Protein AF-A0A7K3Y7Q2-F1 (afdb_monomer)

Nearest PDB structures (foldseek):
  3goc-assembly1_A  TM=8.746E-01  e=2.852E-06  Streptomyces avermitilis MA-4680 = NBRC 14893
  3hd0-assembly1_A  TM=9.243E-01  e=1.799E-04  Thermotoga maritima
  2w36-assembly1_A  TM=9.363E-01  e=2.670E-04  Thermotoga maritima
  4xpu-assembly1_A  TM=9.123E-01  e=2.052E-04  Escherichia coli S88
  6ozg-assembly1_A  TM=9.338E-01  e=3.253E-04  Thermotoga maritima

Mean predicted aligned error: 4.49 Å

pLDDT: mean 93.71, std 8.82, range [56.88, 98.62]

Radius of gyration: 15.83 Å; Cα contacts (8 Å, |Δi|>4): 132; chains: 1; bounding box: 32×31×49 Å

Sequence (86 aa):
TDPGPARGSTSPMLHDGETIGMAVRTKDLTKPVYISVGHRIGLSHAVDLVLSTARGYRLPEPTRQAHLFANVVRRAGGEVTPLDVR

Foldseek 3Di:
DFFDQQFQTWDFDDDPNDGQAIFGQLAGRDGTDTDGDDPPDDRVVRSVVQNVQSDRDRGGPVVVLVVVVVVLCVVVVNDDDPVSSD

Secondary structure (DSSP, 8-state):
----SSTT-EEEEEETTEEEEEEE-SSTTSPPEEE---TT--HHHHHHHHHHH--SSSS-HHHHHHHHHHHHHHHTTT---TTTT-

Solvent-accessible surface area (backbone atoms only — not comparable to full-atom values): 4994 Å² total; per-residue (Å²): 117,77,36,56,60,49,57,76,24,59,24,71,34,70,54,98,88,40,76,66,31,36,24,32,12,43,25,62,82,47,80,59,45,78,44,60,59,70,85,97,50,55,60,68,61,49,50,52,54,46,51,77,40,25,77,84,34,63,56,32,45,71,63,42,50,52,51,52,51,54,51,46,29,63,73,55,74,72,56,74,57,90,76,72,77,114

Structure (mmCIF, N/CA/C/O backbone):
data_AF-A0A7K3Y7Q2-F1
#
_entry.id   AF-A0A7K3Y7Q2-F1
#
loop_
_atom_site.group_PDB
_atom_site.id
_atom_site.type_symbol
_atom_site.label_atom_id
_atom_site.label_alt_id
_atom_site.label_comp_id
_atom_site.label_asym_id
_atom_site.label_entity_id
_atom_site.label_seq_id
_atom_site.pdbx_PDB_ins_code
_atom_site.Cartn_x
_atom_site.Cartn_y
_atom_site.Cartn_z
_atom_site.occupancy
_atom_site.B_iso_or_equiv
_atom_site.auth_seq_id
_atom_site.auth_comp_id
_atom_site.auth_asym_id
_atom_site.auth_atom_id
_atom_site.pdbx_PDB_model_num
ATOM 1 N N . THR A 1 1 ? 1.451 -7.636 13.993 1.00 82.00 1 THR A N 1
ATOM 2 C CA . THR A 1 1 ? 0.248 -7.321 13.197 1.00 82.00 1 THR A CA 1
ATOM 3 C C . THR A 1 1 ? 0.246 -8.173 11.950 1.00 82.00 1 THR A C 1
ATOM 5 O O . THR A 1 1 ? 0.959 -7.878 10.997 1.00 82.00 1 THR A O 1
ATOM 8 N N . ASP A 1 2 ? -0.486 -9.286 11.990 1.00 92.94 2 ASP A N 1
ATOM 9 C CA . ASP A 1 2 ? -0.689 -10.169 10.837 1.00 92.94 2 ASP A CA 1
ATOM 10 C C . ASP A 1 2 ? -2.203 -10.284 10.595 1.00 92.94 2 ASP A C 1
ATOM 12 O O . ASP A 1 2 ? -2.931 -10.611 11.536 1.00 92.94 2 ASP A O 1
ATOM 16 N N . PRO A 1 3 ? -2.715 -9.931 9.402 1.00 97.88 3 PRO A N 1
ATOM 17 C CA . PRO A 1 3 ? -4.132 -10.078 9.088 1.00 97.88 3 PRO A CA 1
ATOM 18 C C . PRO A 1 3 ? -4.521 -11.549 8.891 1.00 97.88 3 PRO A C 1
ATOM 20 O O . PRO A 1 3 ? -3.670 -12.419 8.722 1.00 97.88 3 PRO A O 1
ATOM 23 N N . GLY A 1 4 ? -5.822 -11.831 8.808 1.00 98.38 4 GLY A N 1
ATOM 24 C CA . GLY A 1 4 ? -6.322 -13.144 8.385 1.00 98.38 4 GLY A CA 1
ATOM 25 C C . GLY A 1 4 ? -5.753 -13.628 7.031 1.00 98.38 4 GLY A C 1
ATOM 26 O O . GLY A 1 4 ? -5.181 -12.847 6.257 1.00 98.38 4 GLY A O 1
ATOM 27 N N . PRO A 1 5 ? -5.875 -14.931 6.721 1.00 98.00 5 PRO A N 1
ATOM 28 C CA . PRO A 1 5 ? -5.244 -15.539 5.547 1.00 98.00 5 PRO A CA 1
ATOM 29 C C . PRO A 1 5 ? -5.906 -15.163 4.214 1.00 98.00 5 PRO A C 1
ATOM 31 O O . PRO A 1 5 ? -5.243 -15.235 3.179 1.00 98.00 5 PRO A O 1
ATOM 34 N N . ALA A 1 6 ? -7.182 -14.771 4.235 1.00 98.12 6 ALA A N 1
ATOM 35 C CA . ALA A 1 6 ? -7.973 -14.462 3.047 1.00 98.12 6 ALA A CA 1
ATOM 36 C C . ALA A 1 6 ? -7.731 -13.032 2.546 1.00 98.12 6 ALA A C 1
ATOM 38 O O . ALA A 1 6 ? -7.526 -12.108 3.341 1.00 98.12 6 ALA A O 1
ATOM 39 N N . ARG A 1 7 ? -7.806 -12.827 1.230 1.00 97.50 7 ARG A N 1
ATOM 40 C CA . ARG A 1 7 ? -7.729 -11.519 0.582 1.00 97.50 7 ARG A CA 1
ATOM 41 C C . ARG A 1 7 ? -8.757 -10.565 1.185 1.00 97.50 7 ARG A C 1
ATOM 43 O O . ARG A 1 7 ? -9.912 -10.917 1.386 1.00 97.50 7 ARG A O 1
ATOM 50 N N . GLY A 1 8 ? -8.325 -9.336 1.436 1.00 97.44 8 GLY A N 1
ATOM 51 C CA . GLY A 1 8 ? -9.124 -8.308 2.095 1.00 97.44 8 GLY A CA 1
ATOM 52 C C . GLY A 1 8 ? -9.020 -8.330 3.618 1.00 97.44 8 GLY A C 1
ATOM 53 O O . GLY A 1 8 ? -9.423 -7.358 4.241 1.00 97.44 8 GLY A O 1
ATOM 54 N N . SER A 1 9 ? -8.431 -9.366 4.228 1.00 98.44 9 SER A N 1
ATOM 55 C CA . SER A 1 9 ? -8.172 -9.356 5.671 1.00 98.44 9 SER A CA 1
ATOM 56 C C . SER A 1 9 ? -7.212 -8.227 6.047 1.00 98.44 9 SER A C 1
ATOM 58 O O . SER A 1 9 ? -6.206 -8.002 5.361 1.00 98.44 9 SER A O 1
ATOM 60 N N . THR A 1 10 ? -7.489 -7.560 7.167 1.00 98.44 10 THR A N 1
ATOM 61 C CA . THR A 1 10 ? -6.729 -6.404 7.651 1.00 98.44 10 THR A CA 1
ATOM 62 C C . THR A 1 10 ? -6.329 -6.549 9.125 1.00 98.44 10 THR A C 1
ATOM 64 O O . THR A 1 10 ? -6.939 -7.304 9.880 1.00 98.44 10 THR A O 1
ATOM 67 N N . SER A 1 11 ? -5.254 -5.872 9.531 1.00 98.44 11 SER A N 1
ATOM 68 C CA . SER A 1 11 ? -4.807 -5.763 10.926 1.00 98.44 11 SER A CA 1
ATOM 69 C C . SER A 1 11 ? -4.180 -4.377 11.144 1.00 98.44 11 SER A C 1
ATOM 71 O O . SER A 1 11 ? -3.263 -4.022 10.393 1.00 98.44 11 SER A O 1
ATOM 73 N N . PRO A 1 12 ? -4.656 -3.576 12.119 1.00 98.12 12 PRO A N 1
ATOM 74 C CA . PRO A 1 12 ? -4.179 -2.210 12.324 1.00 98.12 12 PRO A CA 1
ATOM 75 C C . PRO A 1 12 ? -2.728 -2.209 12.798 1.00 98.12 12 PRO A C 1
ATOM 77 O O . PRO A 1 12 ? -2.365 -2.980 13.680 1.00 98.12 12 PRO A O 1
ATOM 80 N N . MET A 1 13 ? -1.897 -1.340 12.227 1.00 97.81 13 MET A N 1
ATOM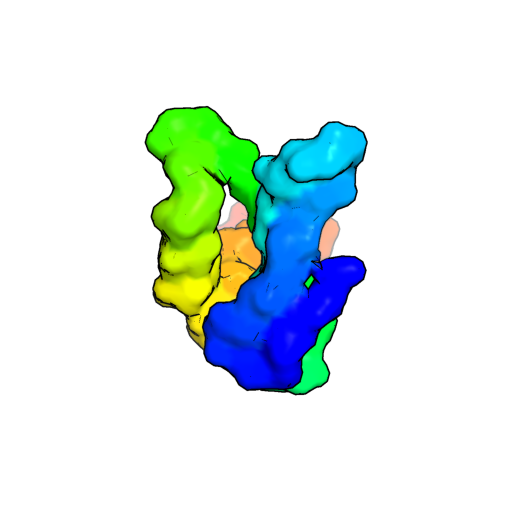 81 C CA . MET A 1 13 ? -0.530 -1.107 12.692 1.00 97.81 13 MET A CA 1
ATOM 82 C C . MET A 1 13 ? -0.532 0.005 13.733 1.00 97.81 13 MET A C 1
ATOM 84 O O . MET A 1 13 ? -0.954 1.116 13.421 1.00 97.81 13 MET A O 1
ATOM 88 N N . LEU A 1 14 ? -0.053 -0.294 14.942 1.00 97.31 14 LEU A N 1
ATOM 89 C CA . LEU A 1 14 ? -0.040 0.643 16.062 1.00 97.31 14 LEU A CA 1
ATOM 90 C C . LEU A 1 14 ? 1.373 1.157 16.351 1.00 97.31 14 LEU A C 1
ATOM 92 O O . LEU A 1 14 ? 2.328 0.378 16.338 1.00 97.31 14 LEU A O 1
ATOM 96 N N . HIS A 1 15 ? 1.476 2.442 16.669 1.00 96.31 15 HIS A N 1
ATOM 97 C CA . HIS A 1 15 ? 2.652 3.076 17.257 1.00 96.31 15 HIS A CA 1
ATOM 98 C C . HIS A 1 15 ? 2.167 4.024 18.354 1.00 96.31 15 HIS A C 1
ATOM 100 O O . HIS A 1 15 ? 1.280 4.831 18.103 1.00 96.31 15 HIS A O 1
ATOM 106 N N . ASP A 1 16 ? 2.657 3.849 19.582 1.00 96.44 16 ASP A N 1
ATOM 107 C CA . ASP A 1 16 ? 2.252 4.632 20.762 1.00 96.44 16 ASP A CA 1
ATOM 108 C C . ASP A 1 16 ? 0.729 4.719 20.991 1.00 96.44 16 ASP A C 1
ATOM 110 O O . ASP A 1 16 ? 0.189 5.714 21.461 1.00 96.44 16 ASP A O 1
ATOM 114 N N . GLY A 1 17 ? 0.014 3.639 20.657 1.00 95.44 17 GLY A N 1
ATOM 115 C CA . GLY A 1 17 ? -1.445 3.555 20.774 1.00 95.44 17 GLY A CA 1
ATOM 116 C C . GLY A 1 17 ? -2.217 4.166 19.600 1.00 95.44 17 GLY A C 1
ATOM 117 O O . GLY A 1 17 ? -3.428 3.965 19.508 1.00 95.44 17 GLY A O 1
ATOM 118 N N . GLU A 1 18 ? -1.543 4.833 18.664 1.00 96.50 18 GLU A N 1
ATOM 119 C CA . GLU A 1 18 ? -2.143 5.394 17.456 1.00 96.50 18 GLU A CA 1
ATOM 120 C C . GLU A 1 18 ? -2.060 4.414 16.276 1.00 96.50 18 GLU A C 1
ATOM 122 O O . GLU A 1 18 ? -1.059 3.724 16.077 1.00 96.50 18 GLU A O 1
ATOM 127 N N . THR A 1 19 ? -3.112 4.361 15.453 1.00 97.50 19 THR A N 1
ATOM 128 C CA . THR A 1 19 ? -3.087 3.594 14.200 1.00 97.50 19 THR A CA 1
ATOM 129 C C . THR A 1 19 ? -2.345 4.365 13.112 1.00 97.50 19 THR A C 1
ATOM 131 O O . THR A 1 19 ? -2.893 5.282 12.509 1.00 97.50 19 THR A O 1
ATOM 134 N N . ILE A 1 20 ? -1.124 3.932 12.798 1.00 97.00 20 ILE A N 1
ATOM 135 C CA . ILE A 1 20 ? -0.266 4.539 11.765 1.00 97.00 20 ILE A CA 1
ATOM 136 C C . ILE A 1 20 ? -0.455 3.924 10.369 1.00 97.00 20 ILE A C 1
ATOM 138 O O . ILE A 1 20 ? 0.094 4.405 9.375 1.00 97.00 20 ILE A O 1
ATOM 142 N N . GLY A 1 21 ? -1.220 2.835 10.271 1.00 98.12 21 GLY A N 1
ATOM 143 C CA . GLY A 1 21 ? -1.507 2.17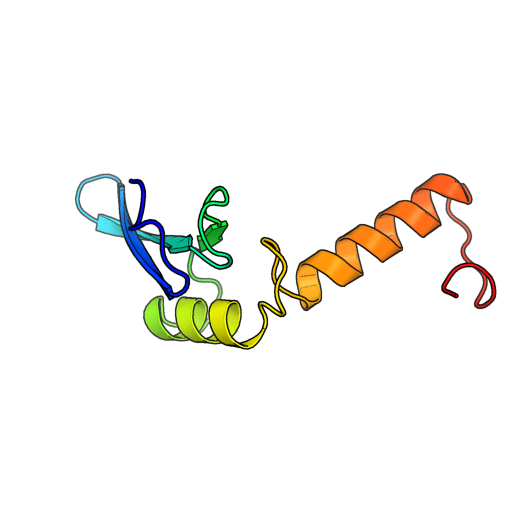9 9.003 1.00 98.12 21 GLY A CA 1
ATOM 144 C C . GLY A 1 21 ? -2.209 0.834 9.154 1.00 98.12 21 GLY A C 1
ATOM 145 O O . GLY A 1 21 ? -2.731 0.495 10.214 1.00 98.12 21 GLY A O 1
ATOM 146 N N . MET A 1 22 ? -2.214 0.050 8.080 1.00 98.62 22 MET A N 1
ATOM 147 C CA . MET A 1 22 ? -2.896 -1.237 7.993 1.00 98.62 22 MET A CA 1
ATOM 148 C C . MET A 1 22 ? -2.001 -2.296 7.341 1.00 98.62 22 MET A C 1
ATOM 150 O O . MET A 1 22 ? -1.474 -2.088 6.248 1.00 98.62 22 MET A O 1
ATOM 154 N N . ALA A 1 23 ? -1.864 -3.459 7.975 1.00 98.56 23 ALA A N 1
ATOM 155 C CA . ALA A 1 23 ? -1.377 -4.663 7.310 1.00 98.56 23 ALA A CA 1
ATOM 156 C C . ALA A 1 23 ? -2.550 -5.311 6.561 1.00 98.56 23 ALA A C 1
ATOM 158 O O . ALA A 1 23 ? -3.580 -5.601 7.166 1.00 98.56 23 ALA A O 1
ATOM 159 N N . VAL A 1 24 ? -2.410 -5.530 5.253 1.00 98.50 24 VAL A N 1
ATOM 160 C CA . VAL A 1 24 ? -3.501 -5.970 4.371 1.00 98.50 24 VAL A CA 1
ATOM 161 C C . VAL A 1 24 ? -3.096 -7.195 3.563 1.00 98.50 24 VAL A C 1
ATOM 163 O O . VAL A 1 24 ? -2.045 -7.226 2.917 1.00 98.50 24 VAL A O 1
ATOM 166 N N . ARG A 1 25 ? -3.957 -8.213 3.557 1.00 98.38 25 ARG A N 1
ATOM 167 C CA . ARG A 1 25 ? -3.814 -9.398 2.709 1.00 98.38 25 ARG A CA 1
ATOM 168 C C . ARG A 1 25 ? -4.349 -9.086 1.308 1.00 98.38 25 ARG A C 1
ATOM 170 O O . ARG A 1 25 ? -5.552 -9.092 1.076 1.00 98.38 25 ARG A O 1
ATOM 177 N N . THR A 1 26 ? -3.472 -8.810 0.349 1.00 98.06 26 THR A N 1
ATOM 178 C CA . THR A 1 26 ? -3.856 -8.537 -1.056 1.00 98.06 26 THR A CA 1
ATOM 179 C C . THR A 1 26 ? -4.029 -9.803 -1.894 1.00 98.06 26 THR A C 1
ATOM 181 O O . THR A 1 26 ? -4.737 -9.781 -2.902 1.00 98.06 26 THR A O 1
ATOM 184 N N . LYS A 1 27 ? -3.414 -10.910 -1.462 1.00 98.00 27 LYS A N 1
ATOM 185 C CA . LYS A 1 27 ? -3.525 -12.244 -2.058 1.00 98.00 27 LYS A CA 1
ATOM 186 C C . LYS A 1 27 ? -3.523 -13.310 -0.963 1.00 98.00 27 LYS A C 1
ATOM 188 O O . LYS A 1 27 ? -2.698 -13.236 -0.047 1.00 98.00 27 LYS A O 1
ATOM 193 N N . ASP A 1 28 ? -4.413 -14.288 -1.100 1.00 97.88 28 ASP A N 1
ATOM 194 C CA . ASP A 1 28 ? -4.577 -15.396 -0.157 1.00 97.88 28 ASP A CA 1
ATOM 195 C C . ASP A 1 28 ? -3.244 -16.057 0.181 1.00 97.88 28 ASP A C 1
ATOM 197 O O . ASP A 1 28 ? -2.418 -16.292 -0.704 1.00 97.88 28 ASP A O 1
ATOM 201 N N . LEU A 1 29 ? -3.043 -16.348 1.469 1.00 96.81 29 LEU A N 1
ATOM 202 C CA . LEU A 1 29 ? -1.914 -17.144 1.970 1.00 96.81 29 LEU A CA 1
ATOM 203 C C . LEU A 1 29 ? -0.516 -16.599 1.602 1.00 96.81 29 LEU A C 1
ATOM 205 O O . LEU A 1 29 ? 0.483 -17.304 1.713 1.00 96.81 29 LEU A O 1
ATOM 209 N N . THR A 1 30 ? -0.409 -15.331 1.196 1.00 96.88 30 THR A N 1
ATOM 210 C CA . THR A 1 30 ? 0.874 -14.654 0.940 1.00 96.88 30 THR A CA 1
ATOM 211 C C . THR A 1 30 ? 1.136 -13.571 1.969 1.00 96.88 30 THR A C 1
ATOM 213 O O . THR A 1 30 ? 0.188 -13.042 2.534 1.00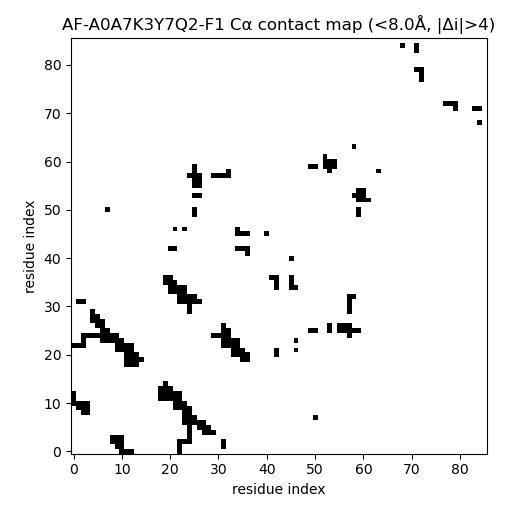 96.88 30 THR A O 1
ATOM 216 N N . LYS A 1 31 ? 2.401 -13.194 2.204 1.00 97.62 31 LYS A N 1
ATOM 217 C CA . LYS A 1 31 ? 2.760 -12.104 3.134 1.00 97.62 31 LYS A CA 1
ATOM 218 C C . LYS A 1 31 ? 1.912 -10.843 2.882 1.00 97.62 31 LYS A C 1
ATOM 220 O O . LYS A 1 31 ? 1.738 -10.481 1.716 1.00 97.62 31 LYS A O 1
ATOM 225 N N . PRO A 1 32 ? 1.450 -10.133 3.925 1.00 98.06 32 PRO A N 1
ATOM 226 C CA . PRO A 1 32 ? 0.642 -8.935 3.737 1.00 98.06 32 PRO A CA 1
ATOM 227 C C . PRO A 1 32 ? 1.463 -7.809 3.097 1.00 98.06 32 PRO A C 1
ATOM 229 O O . PRO A 1 32 ? 2.699 -7.855 3.068 1.00 98.06 32 PRO A O 1
ATOM 232 N N . VAL A 1 33 ? 0.777 -6.796 2.580 1.00 98.12 33 VAL A N 1
ATOM 233 C CA . VAL A 1 33 ? 1.359 -5.478 2.296 1.00 98.12 33 VAL A CA 1
ATOM 234 C C . VAL A 1 33 ? 1.034 -4.536 3.449 1.00 98.12 33 VAL A C 1
ATOM 236 O O . VAL A 1 33 ? 0.032 -4.721 4.134 1.00 98.12 33 VAL A O 1
ATOM 239 N N . TYR A 1 34 ? 1.876 -3.534 3.665 1.00 98.25 34 TYR A N 1
ATOM 240 C CA . TYR A 1 34 ? 1.685 -2.539 4.715 1.00 98.25 34 TYR A CA 1
ATOM 241 C C . TYR A 1 34 ? 1.329 -1.212 4.063 1.00 98.25 34 TYR A C 1
ATOM 243 O O . TYR A 1 34 ? 2.037 -0.755 3.166 1.00 98.25 34 TYR A O 1
ATOM 251 N N . ILE A 1 35 ? 0.205 -0.641 4.474 1.00 98.31 35 ILE A N 1
ATOM 252 C CA . ILE A 1 35 ? -0.377 0.558 3.880 1.00 98.31 35 ILE A CA 1
ATOM 253 C C . ILE A 1 35 ? -0.386 1.642 4.945 1.00 98.31 35 ILE A C 1
ATOM 255 O O . ILE A 1 35 ? -0.969 1.457 6.011 1.00 98.31 35 ILE A O 1
ATOM 259 N N . SER A 1 36 ? 0.236 2.772 4.644 1.00 97.81 36 SER A N 1
ATOM 260 C CA . SER A 1 36 ? 0.094 4.016 5.392 1.00 97.81 36 SER A CA 1
ATOM 261 C C . SER A 1 36 ? -0.639 5.043 4.534 1.00 97.81 36 SER A C 1
ATOM 263 O O . SER A 1 36 ? -0.757 4.897 3.313 1.00 97.81 36 SER A O 1
ATOM 265 N N . VAL A 1 37 ? -1.159 6.085 5.177 1.00 97.88 37 VAL A N 1
ATOM 266 C CA . VAL A 1 37 ? -1.735 7.224 4.460 1.00 97.88 37 VAL A CA 1
ATOM 267 C C . VAL A 1 37 ? -0.641 8.054 3.791 1.00 97.88 37 VAL A C 1
ATOM 269 O O . VAL A 1 37 ? 0.458 8.212 4.321 1.00 97.88 37 VAL A O 1
ATOM 272 N N . GLY A 1 38 ? -0.963 8.585 2.613 1.00 95.69 38 GLY A N 1
ATOM 273 C CA . GLY A 1 38 ? -0.214 9.666 1.977 1.00 95.69 38 GLY A CA 1
ATOM 274 C C . GLY A 1 38 ? -0.883 11.019 2.234 1.00 95.69 38 GLY A C 1
ATOM 275 O O . GLY A 1 38 ? -1.564 11.222 3.235 1.00 95.69 38 GLY A O 1
ATOM 276 N N . HIS A 1 39 ? -0.742 11.950 1.293 1.00 97.38 39 HIS A N 1
ATOM 277 C CA . HIS A 1 39 ? -1.384 13.263 1.374 1.00 97.38 39 HIS A CA 1
ATOM 278 C C . HIS A 1 39 ? -2.850 13.213 0.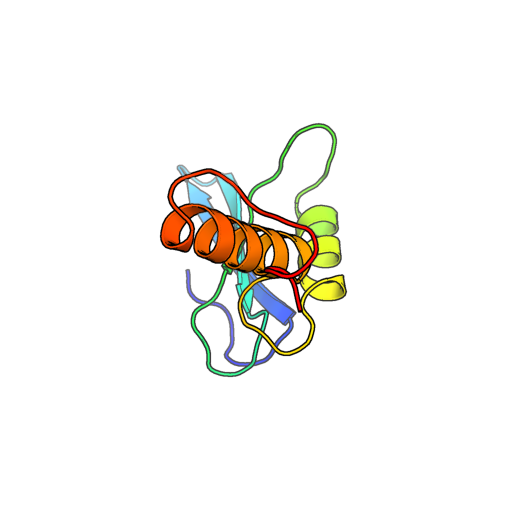898 1.00 97.38 39 HIS A C 1
ATOM 280 O O . HIS A 1 39 ? -3.140 12.653 -0.159 1.00 97.38 39 HIS A O 1
ATOM 286 N N . ARG A 1 40 ? -3.765 13.847 1.650 1.00 97.12 40 ARG A N 1
ATOM 287 C CA . ARG A 1 40 ? -5.200 14.022 1.311 1.00 97.12 40 ARG A CA 1
ATOM 288 C C . ARG A 1 40 ? -5.995 12.723 1.104 1.00 97.12 40 ARG A C 1
ATOM 290 O O . ARG A 1 40 ? -6.969 12.715 0.356 1.00 97.12 40 ARG A O 1
ATOM 297 N N . ILE A 1 41 ? -5.619 11.640 1.782 1.00 98.06 41 ILE A N 1
ATOM 298 C CA . ILE A 1 41 ? -6.353 10.370 1.750 1.00 98.06 41 ILE A CA 1
ATOM 299 C C . ILE A 1 41 ? -6.484 9.791 3.160 1.00 98.06 41 ILE A C 1
ATOM 301 O O . ILE A 1 41 ? -5.538 9.824 3.942 1.00 98.06 41 ILE A O 1
ATOM 305 N N . GLY A 1 42 ? -7.666 9.270 3.487 1.00 98.12 42 GLY A N 1
ATOM 306 C CA . GLY A 1 42 ? -7.895 8.526 4.727 1.00 98.12 42 GLY A CA 1
ATOM 307 C C . GLY A 1 42 ? -7.409 7.080 4.619 1.00 98.12 42 GLY A C 1
ATOM 308 O O . GLY A 1 42 ? -7.345 6.521 3.523 1.00 98.12 42 GLY A O 1
ATOM 309 N N . LEU A 1 43 ? -7.099 6.451 5.756 1.00 98.31 43 LEU A N 1
ATOM 310 C CA . LEU A 1 43 ? -6.542 5.093 5.780 1.00 98.31 43 LEU A CA 1
ATOM 311 C C . LEU A 1 43 ? -7.477 4.054 5.141 1.00 98.31 43 LEU A C 1
ATOM 313 O O . LEU A 1 43 ? -7.007 3.222 4.371 1.00 98.31 43 LEU A O 1
ATOM 317 N N . SER A 1 44 ? -8.786 4.123 5.403 1.00 97.94 44 SER A N 1
ATOM 318 C CA . SER A 1 44 ? -9.774 3.219 4.794 1.00 97.94 44 SER A CA 1
ATOM 319 C C . SER A 1 44 ? -9.764 3.311 3.265 1.00 97.94 44 SER A C 1
ATOM 321 O O . SER A 1 44 ? -9.564 2.307 2.590 1.00 97.94 44 SER A O 1
ATOM 323 N N . HIS A 1 45 ? -9.845 4.526 2.717 1.00 98.38 45 HIS A N 1
ATOM 324 C CA . HIS A 1 45 ? -9.794 4.749 1.271 1.00 98.38 45 HIS A CA 1
ATOM 325 C C . HIS A 1 45 ? -8.464 4.305 0.646 1.00 98.38 45 HIS A C 1
ATOM 327 O O . HIS A 1 45 ? -8.449 3.796 -0.474 1.00 98.38 45 HIS A O 1
ATOM 333 N N . ALA A 1 46 ? -7.341 4.463 1.354 1.00 98.44 46 ALA A N 1
ATOM 334 C CA . ALA A 1 46 ? -6.051 3.957 0.890 1.00 98.44 46 ALA A CA 1
ATOM 335 C C . ALA A 1 46 ? -6.039 2.419 0.801 1.00 98.44 46 ALA A C 1
ATOM 337 O O . ALA A 1 46 ? -5.543 1.863 -0.181 1.00 98.44 46 ALA A O 1
ATOM 338 N N . VAL A 1 47 ? -6.623 1.728 1.789 1.00 98.38 47 VAL A N 1
ATOM 339 C CA . VAL A 1 47 ? -6.792 0.265 1.778 1.00 98.38 47 VAL A CA 1
ATOM 340 C C . VAL A 1 47 ? -7.673 -0.179 0.607 1.00 98.38 47 VAL A C 1
ATOM 342 O O . VAL A 1 47 ? -7.279 -1.083 -0.136 1.00 98.38 47 VAL A O 1
ATOM 345 N N . ASP A 1 48 ? -8.811 0.481 0.391 1.00 98.25 48 ASP A N 1
ATOM 346 C CA . ASP A 1 48 ? -9.738 0.166 -0.706 1.00 98.25 48 ASP A CA 1
ATOM 347 C C . ASP A 1 48 ? -9.079 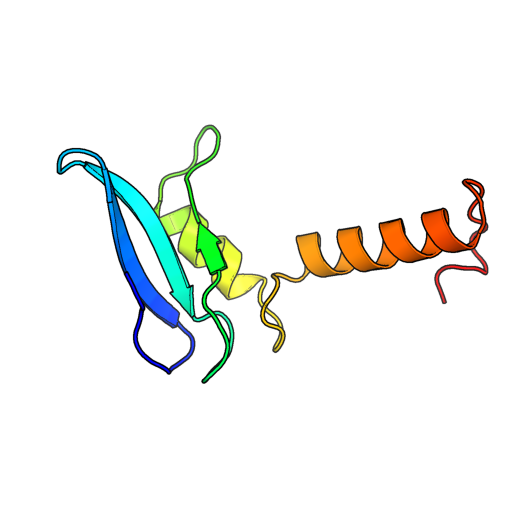0.346 -2.081 1.00 98.25 48 ASP A C 1
ATOM 349 O O . ASP A 1 48 ? -9.184 -0.515 -2.965 1.00 98.25 48 ASP A O 1
ATOM 353 N N . LEU A 1 49 ? -8.323 1.434 -2.258 1.00 98.12 49 LEU A N 1
ATOM 354 C CA . LEU A 1 49 ? -7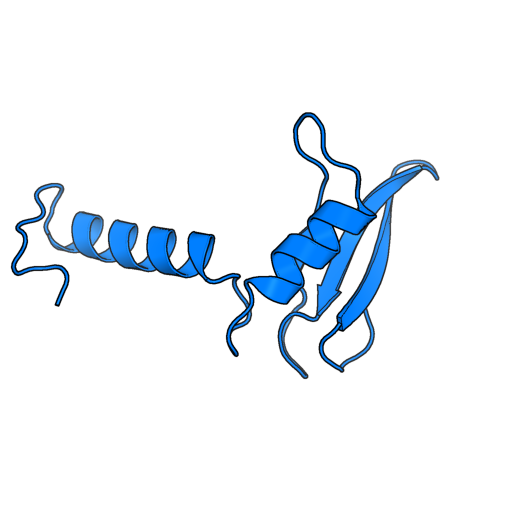.572 1.696 -3.484 1.00 98.12 49 LEU A CA 1
ATOM 355 C C . LEU A 1 49 ? -6.517 0.609 -3.747 1.00 98.12 49 LEU A C 1
ATOM 357 O O . LEU A 1 49 ? -6.387 0.109 -4.867 1.00 98.12 49 LEU A O 1
ATOM 361 N N . VAL A 1 50 ? -5.784 0.190 -2.717 1.00 98.19 50 VAL A N 1
ATOM 362 C CA . VAL A 1 50 ? -4.798 -0.891 -2.839 1.00 98.19 50 VAL A CA 1
ATOM 363 C C . VAL A 1 50 ? -5.461 -2.227 -3.179 1.00 98.19 50 VAL A C 1
ATOM 365 O O . VAL A 1 50 ? -4.988 -2.937 -4.068 1.00 98.19 50 VAL A O 1
ATOM 368 N N . LEU A 1 51 ? -6.570 -2.577 -2.523 1.00 97.88 51 LEU A N 1
ATOM 369 C CA . LEU A 1 51 ? -7.284 -3.823 -2.804 1.00 97.88 51 LEU A CA 1
ATOM 370 C C . LEU A 1 51 ? -7.878 -3.832 -4.219 1.00 97.88 51 LEU A C 1
ATOM 372 O O . LEU A 1 51 ? -7.753 -4.842 -4.916 1.00 97.88 51 LEU A O 1
ATOM 376 N N . SER A 1 52 ? -8.466 -2.724 -4.677 1.00 97.94 52 SER A N 1
ATOM 377 C CA . SER A 1 52 ? -9.045 -2.607 -6.029 1.00 97.94 52 SER A CA 1
ATOM 378 C C . SER A 1 52 ? -8.003 -2.699 -7.153 1.00 97.94 52 SER A C 1
ATOM 380 O O . SER A 1 52 ? -8.310 -3.141 -8.264 1.00 97.94 52 SER A O 1
ATOM 382 N N . THR A 1 53 ? -6.751 -2.341 -6.861 1.00 97.81 53 THR A N 1
ATOM 383 C CA . THR A 1 53 ? -5.631 -2.417 -7.808 1.00 97.81 53 THR A CA 1
ATOM 384 C C . THR A 1 53 ? -4.805 -3.701 -7.679 1.00 97.81 53 THR A C 1
ATOM 386 O O . THR A 1 53 ? -3.961 -3.971 -8.532 1.00 97.81 53 THR A O 1
ATOM 389 N N . ALA A 1 54 ? -5.050 -4.546 -6.673 1.00 94.50 54 ALA A N 1
ATOM 390 C CA . ALA A 1 54 ? -4.402 -5.850 -6.530 1.00 94.50 54 ALA A CA 1
ATOM 391 C C . ALA A 1 54 ? -5.061 -6.910 -7.438 1.00 94.50 54 ALA A C 1
ATOM 393 O O . ALA A 1 54 ? -6.132 -7.440 -7.134 1.00 94.50 54 ALA A O 1
ATOM 394 N N . ARG A 1 55 ? -4.404 -7.244 -8.557 1.00 91.75 55 ARG A N 1
ATOM 395 C CA . ARG A 1 55 ? -4.911 -8.136 -9.622 1.00 91.75 55 ARG A CA 1
ATOM 396 C C . ARG A 1 55 ? -4.316 -9.554 -9.549 1.00 91.75 55 ARG A C 1
ATOM 398 O O . ARG A 1 55 ? -3.624 -9.990 -10.458 1.00 91.75 55 ARG A O 1
ATOM 405 N N . GLY A 1 56 ? -4.526 -10.270 -8.441 1.00 91.38 56 GLY A N 1
ATOM 406 C CA . GLY A 1 56 ? -4.049 -11.662 -8.272 1.00 91.38 56 GLY A CA 1
ATOM 407 C C . GLY A 1 56 ? -2.562 -11.819 -7.900 1.00 91.38 56 GLY A C 1
ATOM 408 O O . GLY A 1 56 ? -2.067 -12.941 -7.723 1.00 91.38 56 GLY A O 1
ATOM 409 N N . TYR A 1 57 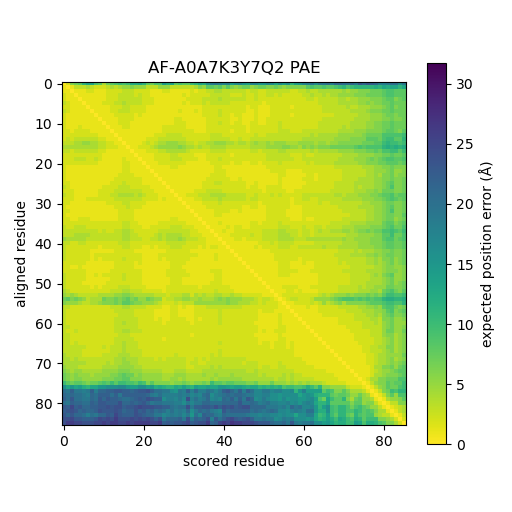? -1.857 -10.702 -7.713 1.00 96.25 57 TYR A N 1
ATOM 410 C CA . TYR A 1 57 ? -0.499 -10.626 -7.171 1.00 96.25 57 TYR A CA 1
ATOM 411 C C . TYR A 1 57 ? -0.500 -10.020 -5.764 1.00 96.25 57 TYR A C 1
ATOM 413 O O . TYR A 1 57 ? -1.448 -9.351 -5.360 1.00 96.25 57 TYR A O 1
ATOM 421 N N . ARG A 1 58 ? 0.594 -10.235 -5.021 1.00 96.81 58 ARG A N 1
ATOM 422 C CA . ARG A 1 58 ? 0.796 -9.601 -3.709 1.00 96.81 58 ARG A CA 1
ATOM 423 C C . ARG A 1 58 ? 0.960 -8.081 -3.831 1.00 96.81 58 ARG A C 1
ATOM 425 O O . ARG A 1 58 ? 0.403 -7.343 -3.026 1.00 96.81 58 ARG A O 1
ATOM 432 N N . LEU A 1 59 ? 1.751 -7.612 -4.796 1.00 97.88 59 LEU A N 1
ATOM 433 C CA . LEU A 1 59 ? 1.933 -6.178 -5.028 1.00 97.88 59 LEU A CA 1
ATOM 434 C C . LEU A 1 59 ? 0.770 -5.625 -5.869 1.00 97.88 59 LEU A C 1
ATOM 436 O O . LEU A 1 59 ? 0.383 -6.287 -6.836 1.00 97.88 59 LEU A O 1
ATOM 440 N N . PRO A 1 60 ? 0.237 -4.436 -5.533 1.00 97.69 60 PRO A N 1
ATOM 441 C CA . PRO A 1 60 ? -0.742 -3.737 -6.362 1.00 97.69 60 PRO A CA 1
ATOM 442 C C . PRO A 1 60 ? -0.210 -3.489 -7.767 1.00 97.69 60 PRO A C 1
ATOM 444 O O . PRO A 1 60 ? 0.987 -3.269 -7.952 1.00 97.69 60 PRO A O 1
ATOM 447 N N . GLU A 1 61 ? -1.100 -3.491 -8.756 1.00 97.94 61 GLU A N 1
ATOM 448 C CA . GLU A 1 61 ? -0.706 -3.401 -10.161 1.00 97.94 61 GLU A CA 1
ATOM 449 C C . GLU A 1 61 ? 0.192 -2.190 -10.480 1.00 97.94 61 GLU A C 1
ATOM 451 O O . GLU A 1 61 ? 1.213 -2.399 -11.137 1.00 97.94 61 GLU A O 1
ATOM 456 N N . PRO A 1 62 ? -0.061 -0.966 -9.963 1.00 97.44 62 PRO A N 1
ATOM 457 C CA . PRO A 1 62 ? 0.798 0.183 -10.254 1.00 97.44 62 PRO A CA 1
ATOM 458 C C . PRO A 1 62 ? 2.250 -0.010 -9.797 1.00 97.44 62 PRO A C 1
ATOM 460 O O . PRO A 1 62 ? 3.184 0.219 -10.563 1.00 97.44 62 PRO A O 1
ATOM 463 N N . THR A 1 63 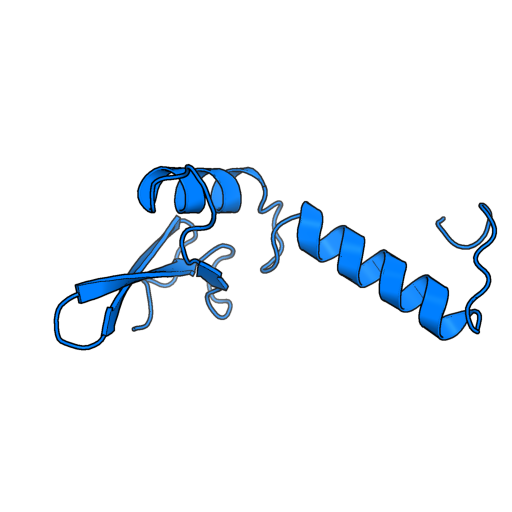? 2.463 -0.481 -8.564 1.00 97.19 63 THR A N 1
ATOM 464 C CA . THR A 1 63 ? 3.818 -0.692 -8.028 1.00 97.19 63 THR A CA 1
ATOM 465 C C . THR A 1 63 ? 4.475 -1.931 -8.620 1.00 97.19 63 THR A C 1
ATOM 467 O O . THR A 1 63 ? 5.691 -1.945 -8.813 1.00 97.19 63 THR A O 1
ATOM 470 N N . ARG A 1 64 ? 3.687 -2.955 -8.973 1.00 97.06 64 ARG A N 1
ATOM 471 C CA . ARG A 1 64 ? 4.172 -4.133 -9.698 1.00 97.06 64 ARG A CA 1
ATOM 472 C C . ARG A 1 64 ? 4.710 -3.749 -11.078 1.00 97.06 64 ARG A C 1
ATOM 474 O O . ARG A 1 64 ? 5.818 -4.156 -11.409 1.00 97.06 64 ARG A O 1
ATOM 481 N N . GLN A 1 65 ? 3.972 -2.947 -11.846 1.00 97.00 65 GLN A N 1
ATOM 482 C CA . GLN A 1 65 ? 4.401 -2.476 -13.168 1.00 97.00 65 GLN A CA 1
ATOM 483 C C . GLN A 1 65 ? 5.621 -1.559 -13.081 1.00 97.00 65 GLN A C 1
ATOM 485 O O . GLN A 1 65 ? 6.593 -1.772 -13.803 1.00 97.00 65 GLN A O 1
ATOM 490 N N . ALA A 1 66 ? 5.633 -0.618 -12.131 1.00 96.44 66 ALA A N 1
ATOM 491 C CA . ALA A 1 66 ? 6.807 0.218 -11.880 1.00 96.44 66 ALA A CA 1
ATOM 492 C C . ALA A 1 66 ? 8.054 -0.626 -11.553 1.00 96.44 66 ALA A C 1
ATOM 494 O O . ALA A 1 66 ? 9.134 -0.366 -12.081 1.00 96.44 66 ALA A O 1
ATOM 495 N N . HIS A 1 67 ? 7.910 -1.676 -10.734 1.00 95.88 67 HIS A N 1
ATOM 496 C CA . HIS A 1 67 ? 9.005 -2.592 -10.411 1.00 95.88 67 HIS A CA 1
ATOM 497 C C . HIS A 1 67 ? 9.498 -3.386 -11.630 1.00 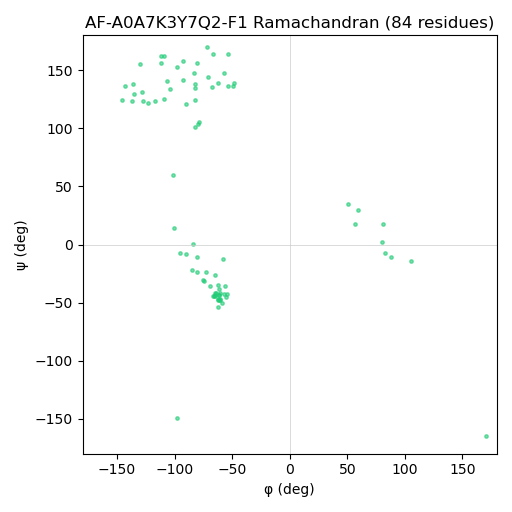95.88 67 HIS A C 1
ATOM 499 O O . HIS A 1 67 ? 10.706 -3.531 -11.821 1.00 95.88 67 HIS A O 1
ATOM 505 N N . LEU A 1 68 ? 8.583 -3.906 -12.455 1.00 95.06 68 LEU A N 1
ATOM 506 C CA . LEU A 1 68 ? 8.944 -4.613 -13.686 1.00 95.06 68 LEU A CA 1
ATOM 507 C C . LEU A 1 68 ? 9.707 -3.695 -14.639 1.00 95.06 68 LEU A C 1
ATOM 509 O O . LEU A 1 68 ? 10.788 -4.065 -15.089 1.00 95.06 68 LEU A O 1
ATOM 513 N N . PHE A 1 69 ? 9.204 -2.482 -14.862 1.00 94.56 69 PHE A N 1
ATOM 514 C CA . PHE A 1 69 ? 9.859 -1.500 -15.716 1.00 94.56 69 PHE A CA 1
ATOM 515 C C . PHE A 1 69 ? 11.249 -1.119 -15.194 1.00 94.56 69 PHE A C 1
ATOM 517 O O . PHE A 1 69 ? 12.224 -1.199 -15.935 1.00 94.56 69 PHE A O 1
ATOM 524 N N . ALA A 1 70 ? 11.381 -0.809 -13.899 1.00 93.81 70 ALA A N 1
ATOM 525 C CA . ALA A 1 70 ? 12.678 -0.507 -13.292 1.00 93.81 70 ALA A CA 1
ATOM 526 C C . ALA A 1 70 ? 13.696 -1.650 -13.480 1.00 93.81 70 ALA A C 1
ATOM 528 O O . ALA A 1 70 ? 14.882 -1.402 -13.695 1.00 93.81 70 ALA A O 1
ATOM 529 N N . ASN A 1 71 ? 13.244 -2.909 -13.447 1.00 94.12 71 ASN A N 1
ATOM 530 C CA . ASN A 1 71 ? 14.102 -4.057 -13.733 1.00 94.12 71 ASN A CA 1
ATOM 531 C C . ASN A 1 71 ? 14.522 -4.150 -15.203 1.00 94.12 71 ASN A C 1
ATOM 533 O O . ASN A 1 71 ? 15.650 -4.573 -15.455 1.00 94.12 71 ASN A O 1
ATOM 537 N N . VAL A 1 72 ? 13.656 -3.777 -16.150 1.00 92.75 72 VAL A N 1
ATOM 538 C CA . VAL A 1 72 ? 14.015 -3.695 -17.576 1.00 92.75 72 VAL A CA 1
ATOM 539 C C . VAL A 1 72 ? 15.114 -2.651 -17.766 1.00 92.75 72 VAL A C 1
ATOM 541 O O . VAL A 1 72 ? 16.193 -3.000 -18.239 1.00 92.75 72 VAL A O 1
ATOM 544 N N . VAL A 1 73 ? 14.907 -1.420 -17.280 1.00 92.62 73 VAL A N 1
ATOM 545 C CA . VAL A 1 73 ? 15.901 -0.329 -17.376 1.00 92.62 73 VAL A CA 1
ATOM 546 C C . VAL A 1 73 ? 17.244 -0.733 -16.771 1.00 92.62 73 VAL A C 1
ATOM 548 O O . VAL A 1 73 ? 18.298 -0.537 -17.375 1.00 92.62 73 VAL A O 1
ATOM 551 N N . ARG A 1 74 ? 17.215 -1.350 -15.583 1.00 91.19 74 ARG A N 1
ATOM 552 C CA . ARG A 1 74 ? 18.426 -1.809 -14.893 1.00 91.19 74 ARG A CA 1
ATOM 553 C C . ARG A 1 74 ? 19.190 -2.861 -15.699 1.00 91.19 74 ARG A C 1
ATOM 555 O O . ARG A 1 74 ? 20.415 -2.867 -15.665 1.00 91.19 74 ARG A O 1
ATOM 562 N N . ARG A 1 75 ? 18.486 -3.771 -16.379 1.00 90.31 75 ARG A N 1
ATOM 563 C CA . ARG A 1 75 ? 19.102 -4.827 -17.201 1.00 90.31 75 ARG A CA 1
ATOM 564 C C . ARG A 1 75 ? 19.668 -4.287 -18.511 1.00 90.31 75 ARG A C 1
ATOM 566 O O . ARG A 1 75 ? 20.674 -4.812 -18.967 1.00 90.31 75 ARG A O 1
ATOM 573 N N . ALA A 1 76 ? 19.052 -3.250 -19.067 1.00 89.06 76 ALA A N 1
ATOM 574 C CA . ALA A 1 76 ? 19.486 -2.602 -20.300 1.00 89.06 76 ALA A CA 1
ATOM 575 C C . ALA A 1 76 ? 20.585 -1.535 -20.090 1.00 89.06 76 ALA A C 1
ATOM 577 O O . ALA A 1 76 ? 21.050 -0.928 -21.046 1.00 89.06 76 ALA A O 1
ATOM 578 N N . GLY A 1 77 ? 21.040 -1.310 -18.849 1.00 86.94 77 GLY A N 1
ATOM 579 C CA . GLY A 1 77 ? 22.139 -0.382 -18.558 1.00 86.94 77 GLY A CA 1
ATOM 580 C C . GLY A 1 77 ? 21.744 1.098 -18.500 1.00 86.94 77 GLY A C 1
ATOM 581 O O . GLY A 1 77 ? 22.622 1.952 -18.548 1.00 86.94 77 GLY A O 1
ATOM 582 N N . GLY A 1 78 ? 20.452 1.413 -18.352 1.00 78.12 78 GLY A N 1
ATOM 583 C CA . GLY A 1 78 ? 19.951 2.788 -18.204 1.00 78.12 78 GLY A CA 1
ATOM 584 C C . GLY A 1 78 ? 19.257 3.364 -19.440 1.00 78.12 78 GLY A C 1
ATOM 585 O O . GLY A 1 78 ? 18.517 4.335 -19.304 1.00 78.12 78 GLY A O 1
ATOM 586 N N . GLU A 1 79 ? 19.408 2.740 -20.607 1.00 77.75 79 GLU A N 1
ATOM 587 C CA . GLU A 1 79 ? 18.632 3.055 -21.810 1.00 77.75 79 GLU A CA 1
ATOM 588 C C . GLU A 1 79 ? 17.563 1.989 -22.031 1.00 77.75 79 GLU A C 1
ATOM 590 O O . GLU A 1 79 ? 17.825 0.798 -21.926 1.00 77.75 79 GLU A O 1
ATOM 595 N N . VAL A 1 80 ? 16.336 2.416 -22.315 1.00 76.75 80 VAL A N 1
ATOM 596 C CA . VAL A 1 80 ? 15.213 1.521 -22.623 1.00 76.75 80 VAL A CA 1
ATOM 597 C C . VAL A 1 80 ? 14.595 1.970 -23.929 1.00 76.75 80 VAL A C 1
ATOM 599 O O . VAL A 1 80 ? 14.155 3.114 -24.056 1.00 76.75 80 VAL A O 1
ATOM 602 N N . THR A 1 81 ? 14.534 1.060 -24.891 1.00 76.44 81 THR A N 1
ATOM 603 C CA . THR A 1 81 ? 13.813 1.262 -26.142 1.00 76.44 81 THR A CA 1
ATOM 604 C C . THR A 1 81 ? 12.386 0.719 -26.020 1.00 76.44 81 THR A C 1
ATOM 606 O O . THR A 1 81 ? 12.118 -0.173 -25.211 1.00 76.44 81 THR A O 1
ATOM 609 N N . PRO A 1 82 ? 11.441 1.179 -26.858 1.00 66.62 82 PRO A N 1
ATOM 610 C CA . PRO A 1 82 ? 10.091 0.612 -26.909 1.00 66.62 82 PRO A CA 1
ATOM 611 C C . PRO A 1 82 ? 10.032 -0.894 -27.235 1.00 66.62 82 PRO A C 1
ATOM 613 O O . PRO A 1 82 ? 8.973 -1.504 -27.100 1.00 66.62 82 PRO A O 1
ATOM 616 N N . LEU A 1 83 ? 11.134 -1.506 -27.687 1.00 68.38 83 LEU A N 1
ATOM 617 C CA . LEU A 1 83 ? 11.225 -2.949 -27.929 1.00 68.38 83 LEU A CA 1
ATOM 618 C C . LEU A 1 83 ? 11.479 -3.750 -26.643 1.00 68.38 83 LEU A C 1
ATOM 620 O O . LEU A 1 83 ? 11.095 -4.916 -26.588 1.00 68.38 83 LEU A O 1
ATOM 624 N N . ASP A 1 84 ? 12.050 -3.128 -25.608 1.00 66.81 84 ASP A N 1
ATOM 625 C CA . ASP A 1 84 ? 12.458 -3.794 -24.360 1.00 66.81 84 ASP A CA 1
ATOM 626 C C . ASP A 1 84 ? 11.295 -4.016 -23.374 1.00 66.81 84 ASP A C 1
ATOM 628 O O . ASP A 1 84 ? 11.435 -4.728 -22.381 1.00 66.81 84 ASP A O 1
ATOM 632 N N . VAL A 1 85 ? 10.137 -3.402 -23.641 1.00 63.44 85 VAL A N 1
ATOM 633 C CA . VAL A 1 85 ? 8.925 -3.423 -22.796 1.00 63.44 85 VAL A CA 1
ATOM 634 C C . VAL A 1 85 ? 7.853 -4.417 -23.272 1.00 63.44 85 VAL A C 1
ATOM 636 O O . VAL A 1 85 ? 6.709 -4.340 -22.822 1.00 63.44 85 VAL A O 1
ATOM 639 N N . ARG A 1 86 ? 8.203 -5.339 -24.176 1.00 56.88 86 ARG A N 1
ATOM 640 C CA . ARG A 1 86 ? 7.286 -6.368 -24.697 1.00 56.88 86 ARG A CA 1
ATOM 641 C C . ARG A 1 86 ? 7.101 -7.553 -23.754 1.00 56.88 86 ARG A C 1
ATOM 643 O O . ARG A 1 86 ? 8.110 -8.036 -23.196 1.00 56.88 86 ARG A O 1
#